Protein AF-A0A536VPI8-F1 (afdb_monomer)

Solvent-accessible surface area (backbone atoms only — not comparable to full-atom values): 10297 Å² total; per-residue (Å²): 133,86,79,57,69,69,60,52,54,51,52,56,56,57,61,64,57,54,55,84,53,45,56,78,76,36,72,91,51,71,53,54,52,69,38,53,51,35,28,51,47,14,52,49,40,34,64,48,19,78,68,48,83,52,64,71,60,19,53,51,32,40,49,50,14,48,50,37,31,56,55,19,50,56,45,42,73,76,56,74,53,100,58,60,74,80,67,84,80,77,76,83,75,76,82,74,84,66,84,88,70,79,80,80,88,63,88,83,68,85,71,79,57,66,76,40,59,51,36,47,53,52,20,51,50,32,42,55,51,26,71,61,42,86,50,66,71,58,20,51,50,30,41,55,48,18,53,50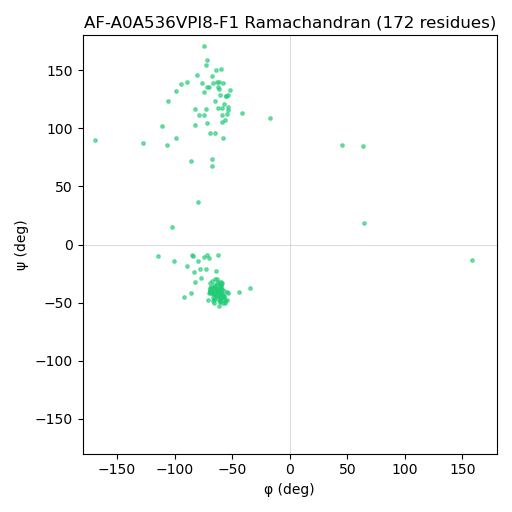,41,41,52,56,40,51,50,52,52,51,56,53,51,73,70,41,92,76,67,81,80,73,80,77,81,129

Foldseek 3Di:
DQDDPVVLVVLLVVLPQDQVCPCVVDPVDFRQDLLNSQLSLLVSLLSLLVLQPPVVLSVLSPVLSVVSNVVSVVVVVVPPDPGRPDDDDDDPDDPDDDPPDDDPPDDDDPDDDPSLVSLLSSLVSLQSSLVSRPDVVSSVSSNVSSVVSNVVSVVVVVVVQVPDPDDDPPPDPD

Secondary structure (DSSP, 8-state):
-PPPHHHHHHHHHHHTS-GGGHHHHSTTPPP--HHHHHHHHHHHHHHHHTT-S-HHHHHHHHHHHHHHHHHHHHHHHH---TT---PSSPPPPP-----------PPP---S-HHHHHHHHHHHHHHHHHHH-S-HHHHHHHHHHHHHHHHHHHHHHHHHHHTSS---------

Radius of gyration: 20.02 Å; Cα contacts (8 Å, |Δi|>4): 152; chains: 1; bounding box: 34×39×78 Å

pLDDT: mean 72.47, std 18.8, range [33.59, 96.69]

Structure (mmCIF, N/CA/C/O backbone):
data_AF-A0A536VPI8-F1
#
_entry.id   AF-A0A536VPI8-F1
#
loop_
_atom_site.group_PDB
_atom_site.id
_atom_site.type_symbol
_atom_site.label_atom_id
_atom_site.label_alt_id
_atom_site.label_comp_id
_atom_site.label_asym_id
_atom_site.label_entity_id
_atom_site.label_seq_id
_atom_site.pdbx_PDB_ins_code
_atom_site.Cartn_x
_atom_site.Cartn_y
_atom_site.Cartn_z
_atom_site.occupancy
_atom_site.B_iso_or_equiv
_atom_site.auth_seq_id
_atom_site.auth_comp_id
_atom_site.auth_asym_id
_atom_site.auth_atom_id
_atom_site.pdbx_PDB_model_num
ATOM 1 N N . MET A 1 1 ? 16.874 -3.943 6.972 1.00 39.12 1 MET A N 1
ATOM 2 C CA . MET A 1 1 ? 16.762 -5.356 6.532 1.00 39.12 1 MET A CA 1
ATOM 3 C C . MET A 1 1 ? 15.464 -5.543 5.753 1.00 39.12 1 MET A C 1
ATOM 5 O O . MET A 1 1 ? 14.430 -5.101 6.237 1.00 39.12 1 MET A O 1
ATOM 9 N N . LYS A 1 2 ? 15.495 -6.160 4.563 1.00 51.97 2 LYS A N 1
ATOM 10 C CA . LYS A 1 2 ? 14.283 -6.475 3.779 1.00 51.97 2 LYS A CA 1
ATOM 11 C C . LYS A 1 2 ? 13.671 -7.786 4.309 1.00 51.97 2 LYS A C 1
ATOM 13 O O . LYS A 1 2 ? 14.323 -8.819 4.227 1.00 51.97 2 LYS A O 1
ATOM 18 N N . LYS A 1 3 ? 12.449 -7.764 4.860 1.00 58.22 3 LYS A N 1
ATOM 19 C CA . LYS A 1 3 ? 11.733 -8.971 5.355 1.00 58.22 3 LYS A CA 1
ATOM 20 C C . LYS A 1 3 ? 11.386 -9.901 4.192 1.00 58.22 3 LYS A C 1
ATOM 22 O O . LYS A 1 3 ? 10.963 -9.344 3.188 1.00 58.22 3 LYS A O 1
ATOM 27 N N . PRO A 1 4 ? 11.514 -11.238 4.280 1.00 64.81 4 PRO A N 1
ATOM 28 C CA . PRO A 1 4 ? 11.296 -12.156 3.151 1.00 64.81 4 PRO A CA 1
ATOM 29 C C . PRO A 1 4 ? 9.872 -12.062 2.572 1.00 64.81 4 PRO A C 1
ATOM 31 O O . PRO A 1 4 ? 8.927 -11.761 3.294 1.00 64.81 4 PRO A O 1
ATOM 34 N N . MET A 1 5 ? 9.701 -12.340 1.275 1.00 60.78 5 MET A N 1
ATOM 35 C CA . MET A 1 5 ? 8.406 -12.214 0.577 1.00 60.78 5 MET A CA 1
ATOM 36 C C . MET A 1 5 ? 7.312 -13.113 1.176 1.00 60.78 5 MET A C 1
ATOM 38 O O . MET A 1 5 ? 6.163 -12.697 1.292 1.00 60.78 5 MET A O 1
ATOM 42 N N . PHE A 1 6 ? 7.689 -14.299 1.661 1.00 58.41 6 PHE A N 1
ATOM 43 C CA . PHE A 1 6 ? 6.794 -15.193 2.401 1.00 58.41 6 PHE A CA 1
ATOM 44 C C . PHE A 1 6 ? 6.230 -14.536 3.674 1.00 58.41 6 PHE A C 1
ATOM 46 O O . PHE A 1 6 ? 5.044 -14.658 3.967 1.00 58.41 6 PHE A O 1
ATOM 53 N N . SER A 1 7 ? 7.048 -13.751 4.387 1.00 77.19 7 SER A N 1
ATOM 54 C CA . SER A 1 7 ? 6.603 -12.996 5.566 1.00 77.19 7 SER A CA 1
ATOM 55 C C . SER A 1 7 ? 5.618 -11.882 5.202 1.00 77.19 7 SER A C 1
ATOM 57 O O . SER A 1 7 ? 4.733 -11.580 5.995 1.00 77.19 7 SER A O 1
ATOM 59 N N . LEU A 1 8 ? 5.734 -11.286 4.011 1.00 77.94 8 LEU A N 1
ATOM 60 C CA . LEU A 1 8 ? 4.775 -10.289 3.526 1.00 77.94 8 LEU A CA 1
ATOM 61 C C . LEU A 1 8 ? 3.432 -10.914 3.160 1.00 77.94 8 LEU A C 1
ATOM 63 O O . LEU A 1 8 ? 2.403 -10.438 3.628 1.00 77.94 8 LEU A O 1
ATOM 67 N N . SER A 1 9 ? 3.448 -12.008 2.397 1.00 73.81 9 SER A N 1
ATOM 68 C CA . SER A 1 9 ? 2.228 -12.736 2.034 1.00 73.81 9 SER A CA 1
ATOM 69 C C . SER A 1 9 ? 1.465 -13.218 3.275 1.00 73.81 9 SER A C 1
ATOM 71 O O . SER A 1 9 ? 0.259 -13.009 3.380 1.00 73.81 9 SER A O 1
ATOM 73 N N . ALA A 1 10 ? 2.176 -13.752 4.277 1.00 73.69 10 ALA A N 1
ATOM 74 C CA . ALA A 1 10 ? 1.573 -14.174 5.542 1.00 73.69 10 ALA A CA 1
ATOM 75 C C . ALA A 1 10 ? 0.881 -13.019 6.288 1.00 73.69 10 ALA A C 1
ATOM 77 O O . ALA A 1 10 ? -0.217 -13.197 6.809 1.00 73.69 10 ALA A O 1
ATOM 78 N N 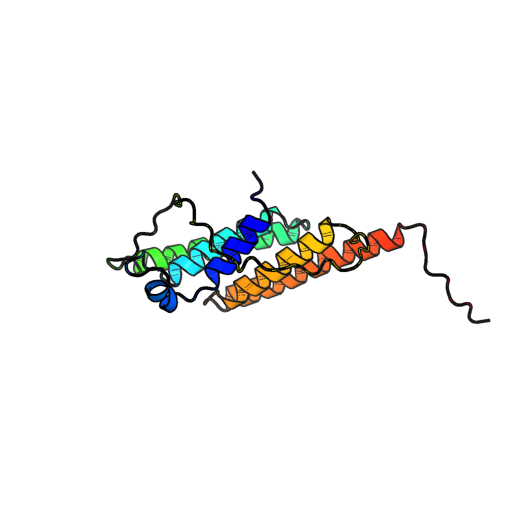. LYS A 1 11 ? 1.478 -11.819 6.301 1.00 79.94 11 LYS A N 1
ATOM 79 C CA . LYS A 1 11 ? 0.848 -10.632 6.900 1.00 79.94 11 LYS A CA 1
ATOM 80 C C . LYS A 1 11 ? -0.393 -10.188 6.133 1.00 79.94 11 LYS A C 1
ATOM 82 O O . LYS A 1 11 ? -1.387 -9.839 6.752 1.00 79.94 11 LYS A O 1
ATOM 87 N N . VAL A 1 12 ? -0.350 -10.205 4.801 1.00 83.12 12 VAL A N 1
ATOM 88 C CA . VAL A 1 12 ? -1.522 -9.871 3.976 1.00 83.12 12 VAL A CA 1
ATOM 89 C C . VAL A 1 12 ? -2.647 -10.878 4.223 1.00 83.12 12 VAL A C 1
ATOM 91 O O . VAL A 1 12 ? -3.789 -10.471 4.397 1.00 83.12 12 VAL A O 1
ATOM 94 N N . ALA A 1 13 ? -2.333 -12.174 4.305 1.00 80.44 13 ALA A N 1
ATOM 95 C CA . ALA A 1 13 ? -3.308 -13.214 4.627 1.00 80.44 13 ALA A CA 1
ATOM 96 C C . ALA A 1 13 ? -3.914 -13.030 6.028 1.00 80.44 13 ALA A C 1
ATOM 98 O O . ALA A 1 13 ? -5.129 -13.120 6.176 1.00 80.44 13 ALA A O 1
ATOM 99 N N . PHE A 1 14 ? -3.090 -12.707 7.029 1.00 79.38 14 PHE A N 1
ATOM 100 C CA . PHE A 1 14 ? -3.542 -12.396 8.388 1.00 79.38 14 PHE A CA 1
ATOM 101 C C . PHE A 1 14 ? -4.550 -11.238 8.408 1.00 79.38 14 PHE A C 1
ATOM 103 O O . PHE A 1 14 ? -5.593 -11.341 9.043 1.00 79.38 14 PHE A O 1
ATOM 110 N N . LEU A 1 15 ? -4.284 -10.163 7.659 1.00 83.50 15 LEU A N 1
ATOM 111 C CA . LEU A 1 15 ? -5.158 -8.983 7.605 1.00 83.50 15 LEU A CA 1
ATOM 112 C C . LEU A 1 15 ? -6.488 -9.217 6.880 1.00 83.50 15 LEU A C 1
ATOM 114 O O . LEU A 1 15 ? -7.375 -8.375 6.954 1.00 83.50 15 LEU A O 1
ATOM 118 N N . LYS A 1 16 ? -6.637 -10.342 6.175 1.00 83.00 16 LYS A N 1
ATOM 119 C CA . LYS A 1 16 ? -7.900 -10.739 5.538 1.00 83.00 16 LYS A CA 1
ATOM 120 C C . LYS A 1 16 ? -8.842 -11.473 6.483 1.00 83.00 16 LYS A C 1
ATOM 122 O O . LYS A 1 16 ? -9.979 -11.726 6.095 1.00 83.00 16 LYS A O 1
ATOM 127 N N . ILE A 1 17 ? -8.384 -11.841 7.679 1.00 78.50 17 ILE A N 1
ATOM 128 C CA . ILE A 1 17 ? -9.246 -12.438 8.694 1.00 78.50 17 ILE A CA 1
ATOM 129 C C . ILE A 1 17 ? -10.146 -11.321 9.234 1.00 78.50 17 ILE A C 1
ATOM 131 O O . ILE A 1 17 ? -9.618 -10.358 9.799 1.00 78.50 17 ILE A O 1
ATOM 135 N N . PRO A 1 18 ? -11.474 -11.415 9.050 1.00 73.56 18 PRO A N 1
ATOM 136 C CA . PRO A 1 18 ? -12.375 -10.376 9.518 1.00 73.56 18 PRO A CA 1
ATOM 137 C C . PRO A 1 18 ? -12.300 -10.266 11.053 1.00 73.56 18 PRO A C 1
ATOM 139 O O . PRO A 1 18 ? -12.210 -11.305 11.719 1.00 73.56 18 PRO A O 1
ATOM 142 N N . PRO A 1 19 ? -12.320 -9.045 11.625 1.00 69.81 19 PRO A N 1
ATOM 143 C CA . PRO A 1 19 ? -12.297 -8.800 13.070 1.00 69.81 19 PRO A CA 1
ATOM 144 C C . PRO A 1 19 ? -13.227 -9.713 13.876 1.00 69.81 19 PRO A C 1
ATOM 146 O O . PRO A 1 19 ? -12.839 -10.242 14.913 1.00 69.81 19 PRO A O 1
ATOM 149 N N . GLU A 1 20 ? -14.433 -9.967 13.365 1.00 71.56 20 GLU A N 1
ATOM 150 C CA . GLU A 1 20 ? -15.463 -10.742 14.059 1.00 71.56 20 GLU A CA 1
ATOM 151 C C . GLU A 1 20 ? -15.144 -12.244 14.115 1.00 71.56 20 GLU A C 1
ATOM 153 O O . GLU A 1 20 ? -15.653 -12.956 14.978 1.00 71.56 20 GLU A O 1
ATOM 158 N N . ALA A 1 21 ? -14.287 -12.743 13.218 1.00 73.88 21 ALA A N 1
ATOM 159 C CA . ALA A 1 21 ? -13.875 -14.145 13.197 1.00 73.88 21 ALA A CA 1
ATOM 160 C C . ALA A 1 21 ? -12.720 -14.453 14.164 1.00 73.88 21 ALA A C 1
ATOM 162 O O . ALA A 1 21 ? -12.418 -15.627 14.382 1.00 73.88 21 ALA A O 1
ATOM 163 N N . TRP A 1 22 ? -12.074 -13.441 14.756 1.00 67.44 22 TRP A N 1
ATOM 164 C CA . TRP A 1 22 ? -10.911 -13.649 15.626 1.00 67.44 22 TRP A CA 1
ATOM 165 C C . TRP A 1 22 ? -11.230 -14.444 16.888 1.00 67.44 22 TRP A C 1
ATOM 167 O O . TRP A 1 22 ? -10.472 -15.350 17.232 1.00 67.44 22 TRP A O 1
ATOM 177 N N . ASP A 1 23 ? -12.371 -14.169 17.519 1.00 64.62 23 ASP A N 1
ATOM 178 C CA . ASP A 1 23 ? -12.804 -14.864 18.738 1.00 64.62 23 ASP A CA 1
ATOM 179 C C . ASP A 1 23 ? -13.081 -16.359 18.484 1.00 64.62 23 ASP A C 1
ATOM 181 O O . ASP A 1 23 ? -12.841 -17.209 19.338 1.00 64.62 23 ASP A O 1
ATOM 185 N N . ALA A 1 24 ? -13.502 -16.708 17.262 1.00 67.75 24 ALA A N 1
ATOM 186 C CA . ALA A 1 24 ? -13.706 -18.096 16.851 1.00 67.75 24 ALA A CA 1
ATOM 187 C C . ALA A 1 24 ? -12.391 -18.838 16.542 1.00 67.75 24 ALA A C 1
ATOM 189 O O . ALA A 1 24 ? -12.327 -20.059 16.678 1.00 67.75 24 ALA A O 1
ATOM 190 N N . ILE A 1 25 ? -11.349 -18.121 16.104 1.00 66.19 25 ILE A N 1
ATOM 191 C CA . ILE A 1 25 ? -10.049 -18.705 15.730 1.00 66.19 25 ILE A CA 1
ATOM 192 C C . ILE A 1 25 ? -9.146 -18.855 16.955 1.00 66.19 25 ILE A C 1
ATOM 194 O O . ILE A 1 25 ? -8.467 -19.872 17.101 1.00 66.19 25 ILE A O 1
ATOM 198 N N . ILE A 1 26 ? -9.129 -17.850 17.831 1.00 63.66 26 ILE A N 1
ATOM 199 C CA . ILE A 1 26 ? -8.380 -17.865 19.086 1.00 63.66 26 ILE A CA 1
ATOM 200 C C . ILE A 1 26 ? -9.357 -17.504 20.204 1.00 63.66 26 ILE A C 1
ATOM 202 O O . ILE A 1 26 ? -9.464 -16.330 20.567 1.00 63.66 26 ILE A O 1
ATOM 206 N N . PRO A 1 27 ? -10.063 -18.502 20.761 1.00 60.25 27 PRO A N 1
ATOM 207 C CA . PRO A 1 27 ? -10.920 -18.282 21.915 1.00 60.25 27 PRO A CA 1
ATOM 208 C C . PRO A 1 27 ? -10.104 -17.655 23.050 1.00 60.25 27 PRO A C 1
ATOM 210 O O . PRO A 1 27 ? -9.045 -18.174 23.408 1.00 60.25 27 PRO A O 1
ATOM 213 N N . HIS A 1 28 ? -10.584 -16.534 23.596 1.00 64.38 28 HIS A N 1
ATOM 214 C CA . HIS A 1 28 ? -9.881 -15.727 24.610 1.00 64.38 28 HIS A CA 1
ATOM 215 C C . HIS A 1 28 ? -8.566 -15.069 24.141 1.00 64.38 28 HIS A C 1
ATOM 217 O O . HIS A 1 28 ? -7.740 -14.679 24.967 1.00 64.38 28 HIS A O 1
ATOM 223 N N . GLY A 1 29 ? -8.350 -14.950 22.830 1.00 58.84 29 GLY A N 1
ATOM 224 C CA . GLY A 1 29 ? -7.243 -14.190 22.257 1.00 58.84 29 GLY A CA 1
ATOM 225 C C . GLY A 1 29 ? -7.445 -12.671 22.345 1.00 58.84 29 GLY A C 1
ATOM 226 O O . GLY A 1 29 ? -8.532 -12.202 22.690 1.00 58.84 29 GLY A O 1
ATOM 227 N N . PRO A 1 30 ? -6.408 -11.880 22.014 1.00 61.47 30 PRO A N 1
ATOM 228 C CA . PRO A 1 30 ? -6.533 -10.430 21.949 1.00 61.47 30 PRO A CA 1
ATOM 229 C C . PRO A 1 30 ? -7.563 -10.039 20.887 1.00 61.47 30 PRO A C 1
ATOM 231 O O . PRO A 1 30 ? -7.536 -10.552 19.762 1.00 61.47 30 PRO A O 1
ATOM 234 N N . LYS A 1 31 ? -8.460 -9.116 21.237 1.00 66.25 31 LYS A N 1
ATOM 235 C CA . LYS A 1 31 ? -9.438 -8.588 20.288 1.00 66.25 31 LYS A CA 1
ATOM 236 C C . LYS A 1 31 ? -8.723 -7.691 19.284 1.00 66.25 31 LYS A C 1
ATOM 238 O O . LYS A 1 31 ? -7.844 -6.907 19.636 1.00 66.25 31 LYS A O 1
ATOM 243 N N . ILE A 1 32 ? -9.060 -7.863 18.008 1.00 70.69 32 ILE A N 1
ATOM 244 C CA . ILE A 1 32 ? -8.487 -7.071 16.922 1.00 70.69 32 ILE A CA 1
ATOM 245 C C . ILE A 1 32 ? -9.584 -6.179 16.370 1.00 70.69 32 ILE A C 1
ATOM 247 O O . ILE A 1 32 ? -10.432 -6.630 15.606 1.00 70.69 32 ILE A O 1
ATOM 251 N N . SER A 1 33 ? -9.560 -4.905 16.746 1.00 75.44 33 SER A N 1
ATOM 252 C CA . SER A 1 33 ? -10.458 -3.904 16.184 1.00 75.44 33 SER A CA 1
ATOM 253 C C . SER A 1 33 ? -10.091 -3.551 14.735 1.00 75.44 33 SER A C 1
ATOM 255 O O . SER A 1 33 ? -8.952 -3.710 14.279 1.00 75.44 33 SER A O 1
ATOM 257 N N . GLN A 1 34 ? -11.056 -3.007 13.991 1.00 81.62 34 GLN A N 1
ATOM 258 C CA . GLN A 1 34 ? -10.829 -2.545 12.617 1.00 81.62 34 GLN A CA 1
ATOM 259 C C . GLN A 1 34 ? -9.730 -1.466 12.544 1.00 81.62 34 GLN A C 1
ATOM 261 O O . GLN A 1 34 ? -8.952 -1.434 11.591 1.00 81.62 34 GLN A O 1
ATOM 266 N N . ALA A 1 35 ? -9.603 -0.621 13.575 1.00 79.75 35 ALA A N 1
ATOM 267 C CA . ALA A 1 35 ? -8.541 0.381 13.667 1.00 79.75 35 ALA A CA 1
ATOM 268 C C . ALA A 1 35 ? -7.144 -0.261 13.738 1.00 79.75 35 ALA A C 1
ATOM 270 O O . ALA A 1 35 ? -6.204 0.223 13.100 1.00 79.75 35 ALA A O 1
ATOM 271 N N . ILE A 1 36 ? -7.011 -1.386 14.449 1.00 79.44 36 ILE A N 1
ATOM 272 C CA . ILE A 1 36 ? -5.777 -2.174 14.478 1.00 79.44 36 ILE A CA 1
ATOM 273 C C . ILE A 1 36 ? -5.485 -2.743 13.082 1.00 79.44 36 ILE A C 1
ATOM 275 O O . ILE A 1 36 ? -4.360 -2.607 12.595 1.00 79.44 36 ILE A O 1
ATOM 279 N N . VAL A 1 37 ? -6.481 -3.325 12.401 1.00 82.50 37 VAL A N 1
ATOM 280 C CA . VAL A 1 37 ? -6.316 -3.857 11.032 1.00 82.50 37 VAL A CA 1
ATOM 281 C C . VAL A 1 37 ? -5.844 -2.765 10.067 1.00 82.50 37 VAL A C 1
ATOM 283 O O . VAL A 1 37 ? -4.905 -2.983 9.296 1.00 82.50 37 VAL A O 1
ATOM 286 N N . GLU A 1 38 ? -6.422 -1.564 10.127 1.00 84.19 38 GLU A N 1
ATOM 287 C CA . GLU A 1 38 ? -6.005 -0.436 9.287 1.00 84.19 38 GLU A CA 1
ATOM 288 C C . GLU A 1 38 ? -4.590 0.058 9.616 1.00 84.19 38 GLU A C 1
ATOM 290 O O . GLU A 1 38 ? -3.795 0.322 8.705 1.00 84.19 38 GLU A O 1
ATOM 295 N N . TYR A 1 39 ? 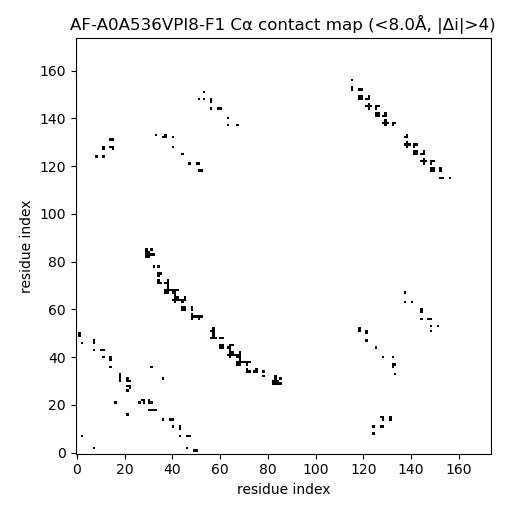-4.236 0.124 10.902 1.00 85.69 39 TYR A N 1
ATOM 296 C CA . TYR A 1 39 ? -2.890 0.484 11.342 1.00 85.69 39 TYR A CA 1
ATOM 297 C C . TYR A 1 39 ? -1.851 -0.515 10.817 1.00 85.69 39 TYR A C 1
ATOM 299 O O . TYR A 1 39 ? -0.834 -0.128 10.228 1.00 85.69 39 TYR A O 1
ATOM 307 N N . MET A 1 40 ? -2.127 -1.814 10.971 1.00 84.81 40 MET A N 1
ATOM 308 C CA . MET A 1 40 ? -1.269 -2.880 10.459 1.00 84.81 40 MET A CA 1
ATOM 309 C C . MET A 1 40 ? -1.169 -2.835 8.933 1.00 84.81 40 MET A C 1
ATOM 311 O O . MET A 1 40 ? -0.071 -2.973 8.389 1.00 84.81 40 MET A O 1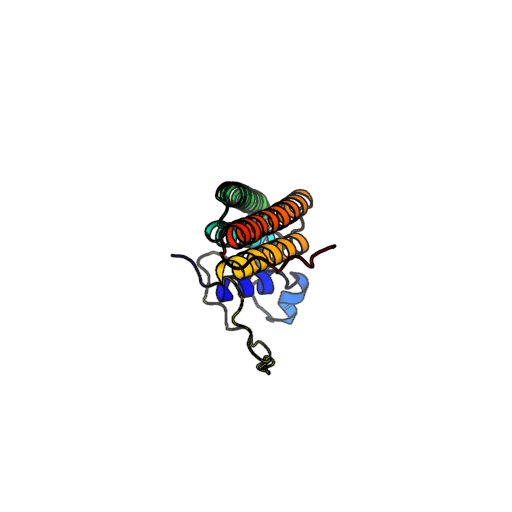
ATOM 315 N N . THR A 1 41 ? -2.283 -2.578 8.244 1.00 88.44 41 THR A N 1
ATOM 316 C CA . THR A 1 41 ? -2.327 -2.429 6.785 1.00 88.44 41 THR A CA 1
ATOM 317 C C . THR A 1 41 ? -1.371 -1.334 6.323 1.00 88.44 41 THR A C 1
ATOM 319 O O . THR A 1 41 ? -0.535 -1.588 5.457 1.00 88.44 41 THR A O 1
ATOM 322 N N . GLY A 1 42 ? -1.398 -0.151 6.945 1.00 87.38 42 GLY A N 1
ATOM 323 C CA . GLY A 1 42 ? -0.460 0.929 6.621 1.00 87.38 42 GLY A CA 1
ATOM 324 C C . GLY A 1 42 ? 1.013 0.538 6.832 1.00 87.38 42 GLY A C 1
ATOM 325 O O . GLY A 1 42 ? 1.883 0.902 6.036 1.00 87.38 42 GLY A O 1
ATOM 326 N N . GLY A 1 43 ? 1.303 -0.278 7.850 1.00 85.62 43 GLY A N 1
ATOM 327 C CA . GLY A 1 43 ? 2.627 -0.870 8.062 1.00 85.62 43 GLY A CA 1
ATOM 328 C C . GLY A 1 43 ? 3.052 -1.840 6.950 1.00 85.62 43 GLY A C 1
ATOM 329 O O . GLY A 1 43 ? 4.186 -1.768 6.472 1.00 85.62 43 GLY A O 1
ATOM 330 N N . VAL A 1 44 ? 2.151 -2.718 6.497 1.00 89.00 44 VAL A N 1
ATOM 331 C CA . VAL A 1 44 ? 2.421 -3.665 5.397 1.00 89.00 44 VAL A CA 1
ATOM 332 C C . VAL A 1 44 ? 2.604 -2.934 4.067 1.00 89.00 44 VAL A C 1
ATOM 334 O O . VAL A 1 44 ? 3.515 -3.277 3.317 1.00 89.00 44 VAL A O 1
ATOM 337 N N . VAL A 1 45 ? 1.826 -1.882 3.800 1.00 92.06 45 VAL A N 1
ATOM 338 C CA . VAL A 1 45 ? 1.988 -1.028 2.607 1.00 92.06 45 VAL A CA 1
ATOM 339 C C . VAL A 1 45 ? 3.403 -0.442 2.538 1.00 92.06 45 VAL A C 1
ATOM 341 O O . VAL A 1 45 ? 4.021 -0.447 1.475 1.00 92.06 45 VAL A O 1
ATOM 344 N N . ARG A 1 46 ? 3.972 -0.020 3.674 1.00 89.56 46 ARG A N 1
ATOM 345 C CA . ARG A 1 46 ? 5.366 0.456 3.750 1.00 89.56 46 ARG A CA 1
ATOM 346 C C . ARG A 1 46 ? 6.387 -0.668 3.552 1.00 89.56 46 ARG A C 1
ATOM 348 O O . ARG A 1 46 ? 7.380 -0.471 2.854 1.00 89.56 46 ARG A O 1
ATOM 355 N N . ASP A 1 47 ? 6.147 -1.853 4.123 1.00 87.25 47 ASP A N 1
ATOM 356 C CA . ASP A 1 47 ? 6.998 -3.030 3.885 1.00 87.25 47 ASP A CA 1
ATOM 357 C C . ASP A 1 47 ? 7.000 -3.421 2.381 1.00 87.25 47 ASP A C 1
ATOM 359 O O . ASP A 1 47 ? 8.050 -3.800 1.853 1.00 87.25 47 ASP A O 1
ATOM 363 N N . ILE A 1 48 ? 5.860 -3.291 1.682 1.00 88.56 48 ILE A N 1
ATOM 364 C CA . ILE A 1 48 ? 5.735 -3.480 0.224 1.00 88.56 48 ILE A CA 1
ATOM 365 C C . ILE A 1 48 ? 6.497 -2.386 -0.532 1.00 88.56 48 ILE A C 1
ATOM 367 O O . ILE A 1 48 ? 7.259 -2.704 -1.445 1.00 88.56 48 ILE A O 1
ATOM 371 N N . ALA A 1 49 ? 6.349 -1.118 -0.137 1.00 89.12 49 ALA A N 1
ATOM 372 C CA . ALA A 1 49 ? 6.999 0.017 -0.793 1.00 89.12 49 ALA A CA 1
ATOM 373 C C . ALA A 1 49 ? 8.520 -0.167 -0.910 1.00 89.12 49 ALA A C 1
ATOM 375 O O . ALA A 1 49 ? 9.087 0.040 -1.976 1.00 89.12 49 ALA A O 1
ATOM 376 N N . HIS A 1 50 ? 9.178 -0.669 0.140 1.00 88.44 50 HIS A N 1
ATOM 377 C CA . HIS A 1 50 ? 10.621 -0.958 0.144 1.00 88.44 50 HIS A CA 1
ATOM 378 C C . HIS A 1 50 ? 11.088 -2.025 -0.868 1.00 88.44 50 HIS A C 1
ATOM 380 O O . HIS A 1 50 ? 12.296 -2.255 -1.014 1.00 88.44 50 HIS A O 1
ATOM 386 N N . ARG A 1 51 ? 10.156 -2.726 -1.518 1.00 86.69 51 ARG A N 1
ATOM 387 C CA . ARG A 1 51 ? 10.417 -3.768 -2.522 1.00 86.69 51 ARG A CA 1
ATOM 388 C C . ARG A 1 51 ? 9.938 -3.387 -3.921 1.00 86.69 51 ARG A C 1
ATOM 390 O O . ARG A 1 51 ? 10.262 -4.092 -4.879 1.00 86.69 51 ARG A O 1
ATOM 397 N N . VAL A 1 52 ? 9.190 -2.295 -4.051 1.00 88.56 52 VAL A N 1
ATOM 398 C CA . VAL A 1 52 ? 8.815 -1.753 -5.356 1.00 88.56 52 VAL A CA 1
ATOM 399 C C . VAL A 1 52 ? 10.060 -1.171 -6.019 1.00 88.56 52 VAL A C 1
ATOM 401 O O . VAL A 1 52 ? 10.868 -0.513 -5.372 1.00 88.56 52 VAL A O 1
ATOM 404 N N . LYS A 1 53 ? 10.248 -1.465 -7.307 1.00 87.56 53 LYS A N 1
ATOM 405 C CA . LYS A 1 53 ? 11.427 -1.008 -8.062 1.00 87.56 53 LYS A CA 1
ATOM 406 C C . LYS A 1 53 ? 11.298 0.421 -8.576 1.00 87.56 53 LYS A C 1
ATOM 408 O O . LYS A 1 53 ? 12.299 1.119 -8.692 1.00 87.56 53 LYS A O 1
ATOM 413 N N . ASP A 1 54 ? 10.080 0.838 -8.906 1.00 88.31 54 ASP A N 1
ATOM 414 C CA . ASP A 1 54 ? 9.802 2.201 -9.346 1.00 88.31 54 ASP A CA 1
ATOM 415 C C . ASP A 1 54 ? 9.858 3.145 -8.136 1.00 88.31 54 ASP A C 1
ATOM 417 O O . ASP A 1 54 ? 8.991 3.094 -7.262 1.00 88.31 54 ASP A O 1
ATOM 421 N N . GLY A 1 55 ? 10.875 4.011 -8.095 1.00 86.88 55 GLY A N 1
ATOM 422 C CA . GLY A 1 55 ? 11.087 4.957 -6.997 1.00 86.88 55 GLY A CA 1
ATOM 423 C C . GLY A 1 55 ? 9.920 5.929 -6.790 1.00 86.88 55 GLY A C 1
ATOM 424 O O . GLY A 1 55 ? 9.577 6.244 -5.655 1.00 86.88 55 GLY A O 1
ATOM 425 N N . THR A 1 56 ? 9.232 6.333 -7.863 1.00 91.75 56 THR A N 1
ATOM 426 C CA . THR A 1 56 ? 8.072 7.234 -7.762 1.00 91.75 56 THR A CA 1
ATOM 427 C C . THR A 1 56 ? 6.889 6.521 -7.114 1.00 91.75 56 THR A C 1
ATOM 429 O O . THR A 1 56 ? 6.187 7.088 -6.275 1.00 91.75 56 THR A O 1
ATOM 432 N N . VAL A 1 57 ? 6.652 5.263 -7.496 1.00 92.69 57 VAL A N 1
ATOM 433 C CA . VAL A 1 57 ? 5.592 4.441 -6.898 1.00 92.69 57 VAL A CA 1
ATOM 434 C C . VAL A 1 57 ? 5.939 4.084 -5.452 1.00 92.69 57 VAL A C 1
ATOM 436 O O . VAL A 1 57 ? 5.067 4.148 -4.587 1.00 92.69 57 VAL A O 1
ATOM 439 N N . GLN A 1 58 ? 7.208 3.780 -5.172 1.00 92.31 58 GLN A N 1
ATOM 440 C CA . GLN A 1 58 ? 7.719 3.557 -3.822 1.00 92.31 58 GLN A CA 1
ATOM 441 C C . GLN A 1 58 ? 7.447 4.765 -2.912 1.00 92.31 58 GLN A C 1
ATOM 443 O O . GLN A 1 58 ? 6.888 4.581 -1.831 1.00 92.31 58 GLN A O 1
ATOM 448 N N . ASP A 1 59 ? 7.784 5.987 -3.330 1.00 91.94 59 ASP A N 1
ATOM 449 C CA . ASP A 1 59 ? 7.587 7.191 -2.511 1.00 91.94 59 ASP A CA 1
ATOM 450 C C . ASP A 1 59 ? 6.106 7.453 -2.221 1.00 91.94 59 ASP A C 1
ATOM 452 O O . ASP A 1 59 ? 5.726 7.755 -1.085 1.00 91.94 59 ASP A O 1
ATOM 456 N N . ARG A 1 60 ? 5.240 7.254 -3.223 1.00 94.94 60 ARG A N 1
ATOM 457 C CA . ARG A 1 60 ? 3.785 7.360 -3.048 1.00 94.94 60 ARG A CA 1
ATOM 458 C C . ARG A 1 60 ? 3.244 6.315 -2.077 1.00 94.94 60 ARG A C 1
ATOM 460 O O . ARG A 1 60 ? 2.431 6.658 -1.225 1.00 94.94 60 ARG A O 1
ATOM 467 N N . LEU A 1 61 ? 3.708 5.068 -2.164 1.00 93.56 61 LEU A N 1
ATOM 468 C CA . LEU A 1 61 ? 3.322 4.010 -1.225 1.00 93.56 61 LEU A CA 1
ATOM 469 C C . LEU A 1 61 ? 3.832 4.290 0.195 1.00 93.56 61 LEU A C 1
ATOM 471 O O . LEU A 1 61 ? 3.116 4.034 1.160 1.00 93.56 61 LEU A O 1
ATOM 475 N N . MET A 1 62 ? 5.036 4.849 0.342 1.00 91.56 62 MET A N 1
ATOM 476 C CA . MET A 1 62 ? 5.570 5.256 1.645 1.00 91.56 62 MET A CA 1
ATOM 477 C C . MET A 1 62 ? 4.741 6.378 2.278 1.00 91.56 62 MET A C 1
ATOM 479 O O . MET A 1 62 ? 4.438 6.303 3.472 1.00 91.56 62 MET A O 1
ATOM 483 N N . GLY A 1 63 ? 4.356 7.386 1.488 1.00 89.06 63 GLY A N 1
ATOM 484 C CA . GLY A 1 63 ? 3.460 8.462 1.917 1.00 89.06 63 GLY A CA 1
ATOM 485 C C . GLY A 1 63 ? 2.087 7.929 2.320 1.00 89.06 63 GLY A C 1
ATOM 486 O O . GLY A 1 63 ? 1.668 8.110 3.460 1.00 89.06 63 GLY A O 1
ATOM 487 N N . LEU A 1 64 ? 1.453 7.155 1.436 1.00 94.19 64 LEU A N 1
ATOM 488 C CA . LEU A 1 64 ? 0.152 6.542 1.693 1.00 94.19 64 LEU A CA 1
ATOM 489 C C . LEU A 1 64 ? 0.167 5.678 2.958 1.00 94.19 64 LEU A C 1
ATOM 491 O O . LEU A 1 64 ? -0.692 5.828 3.820 1.00 94.19 64 LEU A O 1
ATOM 495 N N . GLY A 1 65 ? 1.161 4.803 3.116 1.00 89.19 65 GLY A N 1
ATOM 496 C CA . GLY A 1 65 ? 1.267 3.959 4.303 1.00 89.19 65 GLY A CA 1
ATOM 497 C C . GLY A 1 65 ? 1.464 4.762 5.596 1.00 89.19 65 GLY A C 1
ATOM 498 O O . GLY A 1 65 ? 0.952 4.371 6.644 1.00 89.19 65 GLY A O 1
ATOM 499 N N . ARG A 1 66 ? 2.155 5.911 5.547 1.00 90.00 66 ARG A N 1
ATOM 500 C CA . ARG A 1 66 ? 2.258 6.840 6.687 1.00 90.00 66 ARG A CA 1
ATOM 501 C C . ARG A 1 66 ? 0.912 7.487 7.014 1.00 90.00 66 ARG A C 1
ATOM 503 O O . ARG A 1 66 ? 0.573 7.587 8.195 1.00 90.00 66 ARG A O 1
ATOM 510 N N . ASP A 1 67 ? 0.159 7.898 6.002 1.00 90.31 67 ASP A N 1
ATOM 511 C CA . ASP A 1 67 ? -1.157 8.515 6.176 1.00 90.31 67 ASP A CA 1
ATOM 512 C C . ASP A 1 67 ? -2.166 7.512 6.737 1.00 90.31 67 ASP A C 1
ATOM 514 O O . ASP A 1 67 ? -2.890 7.837 7.676 1.00 90.31 67 ASP A O 1
ATOM 518 N N . MET A 1 68 ? -2.139 6.267 6.250 1.00 90.06 68 MET A N 1
ATOM 519 C CA . MET A 1 68 ? -2.940 5.164 6.787 1.00 90.06 68 MET A CA 1
ATOM 520 C C . MET A 1 68 ? -2.639 4.926 8.267 1.00 90.06 68 MET A C 1
ATOM 522 O O . MET A 1 68 ? -3.554 4.929 9.085 1.00 90.06 68 MET A O 1
ATOM 526 N N . VAL A 1 69 ? -1.357 4.801 8.633 1.00 86.56 69 VAL A N 1
ATOM 527 C CA . VAL A 1 69 ? -0.932 4.631 10.033 1.00 86.56 69 VAL A CA 1
ATOM 528 C C . VAL A 1 69 ? -1.370 5.814 10.896 1.00 86.56 69 VAL A C 1
ATOM 530 O O . VAL A 1 69 ? -1.867 5.615 11.998 1.00 86.56 69 VAL A O 1
ATOM 533 N N . THR A 1 70 ? -1.212 7.044 10.406 1.00 84.12 70 THR A N 1
ATOM 534 C CA . THR A 1 70 ? -1.566 8.258 11.159 1.00 84.12 70 THR A CA 1
ATOM 535 C C . THR A 1 70 ? -3.078 8.384 11.341 1.00 84.12 70 THR A C 1
ATOM 537 O O . THR A 1 70 ? -3.536 8.761 12.417 1.00 84.12 70 THR A O 1
ATOM 540 N N . SER A 1 71 ? -3.860 8.052 10.312 1.00 8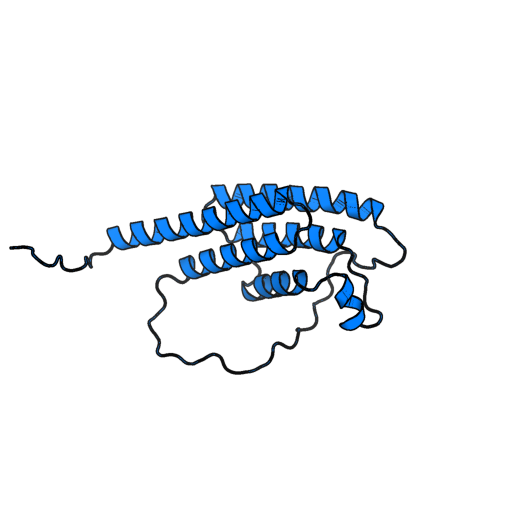3.81 71 SER A N 1
ATOM 541 C CA . SER A 1 71 ? -5.322 8.040 10.368 1.00 83.81 71 SER A CA 1
ATOM 542 C C . SER A 1 71 ? -5.823 6.964 11.330 1.00 83.81 71 SER A C 1
ATOM 544 O O . SER A 1 71 ? -6.602 7.265 12.231 1.00 83.81 71 SER A O 1
ATOM 546 N N . ALA A 1 72 ? -5.326 5.733 11.191 1.00 82.88 72 ALA A N 1
ATOM 547 C CA . ALA A 1 72 ? -5.705 4.617 12.048 1.00 82.88 72 ALA A CA 1
ATOM 548 C C . ALA A 1 72 ? -5.284 4.845 13.506 1.00 82.88 72 ALA A C 1
ATOM 550 O O . ALA A 1 72 ? -6.050 4.553 14.415 1.00 82.88 72 ALA A O 1
ATOM 551 N N . ALA A 1 73 ? -4.119 5.459 13.749 1.00 77.94 73 ALA A N 1
ATOM 552 C CA . ALA A 1 73 ? -3.663 5.805 15.096 1.00 77.94 73 ALA A CA 1
ATOM 553 C C . ALA A 1 73 ? -4.616 6.755 15.835 1.00 77.94 73 ALA A C 1
ATOM 555 O O . ALA A 1 73 ? -4.756 6.654 17.049 1.00 77.94 73 ALA A O 1
ATOM 556 N N . ARG A 1 74 ? -5.310 7.651 15.124 1.00 72.94 74 ARG A N 1
ATOM 557 C CA . ARG A 1 74 ? -6.351 8.496 15.735 1.00 72.94 74 ARG A CA 1
ATOM 558 C C . ARG A 1 74 ? -7.574 7.676 16.144 1.00 72.94 74 ARG A C 1
ATOM 560 O O . ARG A 1 74 ? -8.129 7.930 17.206 1.00 72.94 74 ARG A O 1
ATOM 567 N N . GLY A 1 75 ? -7.946 6.688 15.330 1.00 63.94 75 GLY A N 1
ATOM 568 C CA . GLY A 1 75 ? -8.992 5.718 15.657 1.00 63.94 75 GLY A CA 1
ATOM 569 C C . GLY A 1 75 ? -8.610 4.820 16.834 1.00 63.94 75 GLY A C 1
ATOM 570 O O . GLY A 1 75 ? -9.446 4.568 17.689 1.00 63.94 75 GLY A O 1
ATOM 571 N N . LEU A 1 76 ? -7.335 4.429 16.946 1.00 63.25 76 LEU A N 1
ATOM 572 C CA . LEU A 1 76 ? -6.821 3.666 18.088 1.00 63.25 76 LEU A CA 1
ATOM 573 C C . LEU A 1 76 ? -6.951 4.442 19.403 1.00 63.25 76 LEU A C 1
ATOM 575 O O . LEU A 1 76 ? -7.348 3.861 20.398 1.00 63.25 76 LEU A O 1
ATOM 579 N N . ILE A 1 77 ? -6.689 5.755 19.414 1.00 54.19 77 ILE A N 1
ATOM 580 C CA . ILE A 1 77 ? -6.846 6.596 20.619 1.00 54.19 77 ILE A CA 1
ATOM 581 C C . ILE A 1 77 ? -8.312 6.651 21.093 1.00 54.19 77 ILE A C 1
ATOM 583 O O . ILE A 1 77 ? -8.557 6.788 22.287 1.00 54.19 77 ILE A O 1
ATOM 587 N N . GLN A 1 78 ? -9.281 6.533 20.179 1.00 45.78 78 GLN A N 1
ATOM 588 C CA . GLN A 1 78 ? -10.716 6.492 20.501 1.00 45.78 78 GLN A CA 1
ATOM 589 C C . GLN A 1 78 ? -11.249 5.073 20.755 1.00 45.78 78 GLN A C 1
ATOM 591 O O . GLN A 1 78 ? -12.310 4.936 21.352 1.00 45.78 78 GLN A O 1
ATOM 596 N N . GLY A 1 79 ? -10.525 4.046 20.303 1.00 42.66 79 GLY A N 1
ATOM 597 C CA . GLY A 1 79 ? -10.874 2.628 20.410 1.00 42.66 79 GLY A CA 1
ATOM 598 C C . GLY A 1 79 ? -10.131 1.873 21.511 1.00 42.66 79 GLY A C 1
ATOM 599 O O . GLY A 1 79 ? -10.150 0.650 21.495 1.00 42.66 79 GLY A O 1
ATOM 600 N N . TRP A 1 80 ? -9.486 2.571 22.457 1.00 44.31 80 TRP A N 1
ATOM 601 C CA . TRP A 1 80 ? -9.052 1.989 23.735 1.00 44.31 80 TRP A CA 1
ATOM 602 C C . TRP A 1 80 ? -10.291 1.625 24.574 1.00 44.31 80 TRP A C 1
ATOM 604 O O . TRP A 1 80 ? -10.602 2.262 25.577 1.00 44.31 80 TRP A O 1
ATOM 614 N N . GLU A 1 81 ? -11.049 0.635 24.116 1.00 47.34 81 GLU A N 1
ATOM 615 C CA . GLU A 1 81 ? -11.972 -0.122 24.952 1.00 47.34 81 GLU A CA 1
ATOM 616 C C . GLU A 1 81 ? -11.162 -1.183 25.715 1.00 47.34 81 GLU A C 1
ATOM 618 O O . GLU A 1 81 ? -10.166 -1.703 25.202 1.00 47.34 81 GLU A O 1
ATOM 623 N N . ASP A 1 82 ? -11.571 -1.490 26.951 1.00 42.50 82 ASP A N 1
ATOM 624 C CA . ASP A 1 82 ? -10.957 -2.517 27.803 1.00 42.50 82 ASP A CA 1
ATOM 625 C C . ASP A 1 82 ? -10.992 -3.893 27.094 1.00 42.50 82 ASP A C 1
ATOM 627 O O . ASP A 1 82 ? -11.973 -4.638 27.181 1.00 42.50 82 ASP A O 1
ATOM 631 N N . GLY A 1 83 ? -9.937 -4.228 26.341 1.00 50.78 83 GLY A N 1
ATOM 632 C CA . GLY A 1 83 ? -9.815 -5.498 25.612 1.00 50.78 83 GLY A CA 1
ATOM 633 C C . GLY A 1 83 ? -8.841 -5.529 24.424 1.00 50.78 83 GLY A C 1
ATOM 634 O O . GLY A 1 83 ? -8.506 -6.623 23.961 1.00 50.78 83 GLY A O 1
ATOM 635 N N . ASP A 1 84 ? -8.365 -4.378 23.938 1.00 50.78 84 ASP A N 1
ATOM 636 C CA . ASP A 1 84 ? -7.403 -4.292 22.826 1.00 50.78 84 ASP A CA 1
ATOM 637 C C . ASP A 1 84 ? -5.938 -4.419 23.330 1.00 50.78 84 ASP A C 1
ATOM 639 O O . ASP A 1 84 ? -5.160 -3.466 23.334 1.00 50.78 84 ASP A O 1
ATOM 643 N N . ASP A 1 85 ? -5.524 -5.626 23.740 1.00 53.59 85 ASP A N 1
ATOM 644 C CA . ASP A 1 85 ? -4.172 -5.933 24.266 1.00 53.59 85 ASP A CA 1
ATOM 645 C C . ASP A 1 85 ? -3.085 -6.118 23.172 1.00 53.59 85 ASP A C 1
ATOM 647 O O . ASP A 1 85 ? -2.187 -6.960 23.277 1.00 53.59 85 ASP A O 1
ATOM 651 N N . ILE A 1 86 ? -3.126 -5.344 22.080 1.00 51.94 86 ILE A N 1
ATOM 652 C CA . ILE A 1 86 ? -2.096 -5.386 21.021 1.00 51.94 86 ILE A CA 1
ATOM 653 C C . ILE A 1 86 ? -1.216 -4.133 21.098 1.00 51.94 86 ILE A C 1
ATOM 655 O O . ILE A 1 86 ? -1.410 -3.147 20.388 1.00 51.94 86 ILE A O 1
ATOM 659 N N . CYS A 1 87 ? -0.187 -4.195 21.946 1.00 48.16 87 CYS A N 1
ATOM 660 C CA . CYS A 1 87 ? 0.921 -3.236 21.960 1.00 48.16 87 CYS A CA 1
ATOM 661 C C . CYS A 1 87 ? 2.144 -3.808 21.207 1.00 48.16 87 CYS A C 1
ATOM 663 O O . CYS A 1 87 ? 2.551 -4.940 21.473 1.00 48.16 87 CYS A O 1
ATOM 665 N N . PRO A 1 88 ? 2.787 -3.064 20.285 1.00 49.06 88 PRO A N 1
ATOM 666 C CA . PRO A 1 88 ? 4.085 -3.462 19.731 1.00 49.06 88 PRO A CA 1
ATOM 667 C C . PRO A 1 88 ? 5.181 -3.394 20.822 1.00 49.06 88 PRO A C 1
ATOM 669 O O . PRO A 1 88 ? 5.146 -2.470 21.635 1.00 49.06 88 PRO A O 1
ATOM 672 N N . PRO A 1 89 ? 6.192 -4.291 20.842 1.00 44.03 89 PRO A N 1
ATOM 673 C CA . PRO A 1 89 ? 6.658 -5.143 19.749 1.00 44.03 89 PRO A CA 1
ATOM 674 C C . PRO A 1 89 ? 6.037 -6.550 19.741 1.00 44.03 89 PRO A C 1
ATOM 676 O O . PRO A 1 89 ? 5.906 -7.214 20.761 1.00 44.03 89 PRO A O 1
ATOM 679 N N . TRP A 1 90 ? 5.696 -6.995 18.533 1.00 52.59 90 TRP A N 1
ATOM 680 C CA . TRP A 1 90 ? 4.966 -8.223 18.211 1.00 52.59 90 TRP A CA 1
ATOM 681 C C . TRP A 1 90 ? 5.552 -9.494 18.858 1.00 52.59 90 TRP A C 1
ATOM 683 O O . TRP A 1 90 ? 6.752 -9.740 18.695 1.00 52.59 90 TRP A O 1
ATOM 693 N N . PRO A 1 91 ? 4.731 -10.365 19.475 1.00 45.78 91 PRO A N 1
ATOM 694 C CA . PRO A 1 91 ? 5.128 -11.749 19.702 1.00 45.78 91 PRO A CA 1
ATOM 695 C C . PRO A 1 91 ? 5.323 -12.470 18.350 1.00 45.78 91 PRO A C 1
ATOM 697 O O . PRO A 1 91 ? 4.686 -12.105 17.355 1.00 45.78 91 PRO A O 1
ATOM 700 N N . PRO A 1 92 ? 6.212 -13.478 18.263 1.00 43.22 92 PRO A N 1
ATOM 701 C CA . PRO A 1 92 ? 6.349 -14.287 17.057 1.00 43.22 92 PRO A CA 1
ATOM 702 C C . PRO A 1 92 ? 5.005 -14.954 16.755 1.00 43.22 92 PRO A C 1
ATOM 704 O O . PRO A 1 92 ? 4.500 -15.732 17.561 1.00 43.22 92 PRO A O 1
ATOM 707 N N . PHE A 1 93 ? 4.415 -14.623 15.604 1.00 48.97 93 PHE A N 1
ATOM 708 C CA . PHE A 1 93 ? 3.178 -15.248 15.147 1.00 48.97 93 PHE A CA 1
ATOM 709 C C . PHE A 1 93 ? 3.358 -16.773 15.143 1.00 48.97 93 PHE A C 1
ATOM 711 O O . PHE A 1 93 ? 4.337 -17.249 14.551 1.00 48.97 93 PHE A O 1
ATOM 718 N N . PRO A 1 94 ? 2.453 -17.548 15.770 1.00 39.09 94 PRO A N 1
ATOM 719 C CA . PRO A 1 94 ? 2.469 -18.989 15.598 1.00 39.09 94 PRO A CA 1
ATOM 720 C C . PRO A 1 94 ? 2.326 -19.285 14.098 1.00 39.09 94 PRO A C 1
ATOM 722 O O . PRO A 1 94 ? 1.567 -18.591 13.410 1.00 39.09 94 PRO A O 1
ATOM 725 N N . PRO A 1 95 ? 3.073 -20.260 13.550 1.00 40.25 95 PRO A N 1
ATOM 726 C CA . PRO A 1 95 ? 2.916 -20.640 12.159 1.00 40.25 95 PRO A CA 1
ATOM 727 C C . PRO A 1 95 ? 1.466 -21.075 11.962 1.00 40.25 95 PRO A C 1
ATOM 729 O O . PRO A 1 95 ? 1.036 -22.089 12.505 1.00 40.25 95 PRO A O 1
ATOM 732 N N . VAL A 1 96 ? 0.704 -20.284 11.209 1.00 43.56 96 VAL A N 1
ATOM 733 C CA . VAL A 1 96 ? -0.616 -20.692 10.732 1.00 43.56 96 VAL A CA 1
ATOM 734 C C . VAL A 1 96 ? -0.390 -21.989 9.950 1.00 43.56 96 VAL A C 1
ATOM 736 O O . VAL A 1 96 ? 0.423 -21.974 9.016 1.00 43.56 96 VAL A O 1
ATOM 739 N N . PRO A 1 97 ? -1.014 -23.118 10.327 1.00 33.59 97 PRO A N 1
ATOM 740 C CA . PRO A 1 97 ? -0.876 -24.347 9.570 1.00 33.59 97 PRO A CA 1
ATOM 741 C C . PRO A 1 97 ? -1.599 -24.146 8.239 1.00 33.59 97 PRO A C 1
ATOM 743 O O . PRO A 1 97 ? -2.815 -24.271 8.134 1.00 33.59 97 PRO A O 1
ATOM 746 N N . TRP A 1 98 ? -0.837 -23.781 7.212 1.00 43.00 98 TRP A N 1
ATOM 747 C CA . TRP A 1 98 ? -1.282 -23.920 5.834 1.00 43.00 98 TRP A CA 1
ATOM 748 C C . TRP A 1 98 ? -1.523 -25.411 5.577 1.00 43.00 98 TRP A C 1
ATOM 750 O O . TRP A 1 98 ? -0.711 -26.218 6.041 1.00 43.00 98 TRP A O 1
ATOM 760 N N . PRO A 1 99 ? -2.587 -25.808 4.855 1.00 38.09 99 PRO A N 1
ATOM 761 C CA . PRO A 1 99 ? -2.743 -27.191 4.433 1.00 38.09 99 PRO A CA 1
ATOM 762 C C . PRO A 1 99 ? -1.502 -27.596 3.633 1.00 38.09 99 PRO A C 1
ATOM 764 O O . PRO A 1 99 ? -1.262 -27.141 2.515 1.00 38.09 99 PRO A O 1
ATOM 767 N N . SER A 1 100 ? -0.673 -28.423 4.258 1.00 47.00 100 SER A N 1
ATOM 768 C CA . SER A 1 100 ? 0.481 -29.07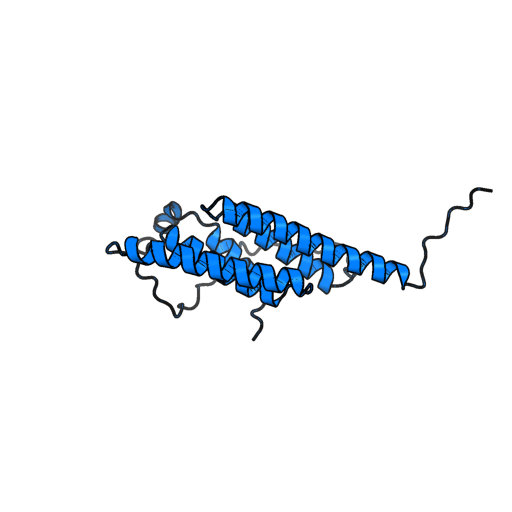8 3.671 1.00 47.00 100 SER A CA 1
ATOM 769 C C . SER A 1 100 ? -0.029 -30.038 2.604 1.00 47.00 100 SER A C 1
ATOM 771 O O . SER A 1 100 ? -0.444 -31.157 2.894 1.00 47.00 100 SER A O 1
ATOM 773 N N . GLY A 1 101 ? -0.036 -29.586 1.351 1.00 37.62 101 GLY A N 1
ATOM 774 C CA . GLY A 1 101 ? -0.560 -30.407 0.275 1.00 37.62 101 GLY A CA 1
ATOM 775 C C . GLY A 1 101 ? -0.275 -29.877 -1.123 1.00 37.62 101 GLY A C 1
ATOM 776 O O . GLY A 1 101 ? -1.110 -29.191 -1.690 1.00 37.62 101 GLY A O 1
ATOM 777 N N . HIS A 1 102 ? 0.862 -30.299 -1.683 1.00 35.94 102 HIS A N 1
ATOM 778 C CA . HIS A 1 102 ? 1.063 -30.528 -3.120 1.00 35.94 102 HIS A CA 1
ATOM 779 C C . HIS A 1 102 ? 0.937 -29.292 -4.030 1.00 35.94 102 HIS A C 1
ATOM 781 O O . HIS A 1 102 ? -0.081 -29.061 -4.677 1.00 35.94 102 HIS A O 1
ATOM 787 N N . GLY A 1 103 ? 2.037 -28.544 -4.170 1.00 34.91 103 GLY A N 1
ATOM 788 C CA . GLY A 1 103 ? 2.234 -27.742 -5.378 1.00 34.91 103 GLY A CA 1
ATOM 789 C C . GLY A 1 103 ? 2.325 -28.679 -6.592 1.00 34.91 103 GLY A C 1
ATOM 790 O O . GLY A 1 103 ? 3.012 -29.700 -6.494 1.00 34.91 103 GLY A O 1
ATOM 791 N N . PRO A 1 104 ? 1.659 -28.393 -7.725 1.00 42.38 104 PRO A N 1
ATOM 792 C CA . PRO A 1 104 ? 1.884 -29.156 -8.940 1.00 42.38 104 PRO A CA 1
ATOM 793 C C . PRO A 1 104 ? 3.346 -28.976 -9.355 1.00 42.38 104 PRO A C 1
ATOM 795 O O . PRO A 1 104 ? 3.773 -27.865 -9.671 1.00 42.38 104 PRO A O 1
ATOM 798 N N . SER A 1 105 ? 4.107 -30.069 -9.379 1.00 46.56 105 SER A N 1
ATOM 799 C CA . SER A 1 105 ? 5.335 -30.190 -10.162 1.00 46.56 105 SER A CA 1
ATOM 800 C C . SER A 1 105 ? 4.949 -30.191 -11.644 1.00 46.56 105 SER A C 1
ATOM 802 O O . SER A 1 105 ? 4.869 -31.239 -12.284 1.00 46.56 105 SER A O 1
ATOM 804 N N . GLY A 1 106 ? 4.578 -29.016 -12.152 1.00 42.62 106 GLY A N 1
ATOM 805 C CA . GLY A 1 106 ? 4.388 -28.782 -13.576 1.00 42.62 106 GLY A CA 1
ATOM 806 C C . GLY A 1 106 ? 5.741 -28.746 -14.292 1.00 42.62 106 GLY A C 1
ATOM 807 O O . GLY A 1 106 ? 6.751 -28.445 -13.654 1.00 42.62 106 GLY A O 1
ATOM 808 N N . PRO A 1 107 ? 5.786 -29.063 -15.596 1.00 44.75 107 PRO A N 1
ATOM 809 C CA . PRO A 1 107 ? 7.013 -28.969 -16.370 1.00 44.75 107 PRO A CA 1
ATOM 810 C C . PRO A 1 107 ? 7.501 -27.520 -16.351 1.00 44.75 107 PRO A C 1
ATOM 812 O O . PRO A 1 107 ? 6.744 -26.589 -16.621 1.00 44.75 107 PRO A O 1
ATOM 815 N N . GLU A 1 108 ? 8.764 -27.360 -15.992 1.00 42.41 108 GLU A N 1
ATOM 816 C CA . GLU A 1 108 ? 9.491 -26.104 -15.928 1.00 42.41 108 GLU A CA 1
ATOM 817 C C . GLU A 1 108 ? 9.634 -25.501 -17.333 1.00 42.41 108 GLU A C 1
ATOM 819 O O . GLU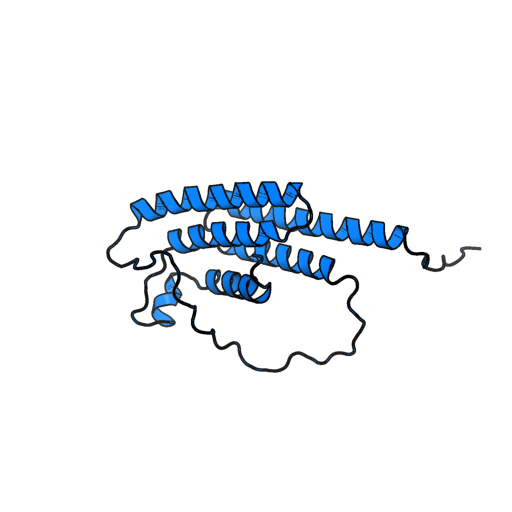 A 1 108 ? 10.187 -26.127 -18.239 1.00 42.41 108 GLU A O 1
ATOM 824 N N . PRO A 1 109 ? 9.171 -24.261 -17.526 1.00 46.22 109 PRO A N 1
ATOM 825 C CA . PRO A 1 109 ? 9.988 -23.285 -18.210 1.00 46.22 109 PRO A CA 1
ATOM 826 C C . PRO A 1 109 ? 10.506 -22.317 -17.151 1.00 46.22 109 PRO A C 1
ATOM 828 O O . PRO A 1 109 ? 9.718 -21.717 -16.418 1.00 46.22 109 PRO A O 1
ATOM 831 N N . ASP A 1 110 ? 11.829 -22.176 -17.080 1.00 45.50 110 ASP A N 1
ATOM 832 C CA . ASP A 1 110 ? 12.521 -21.187 -16.253 1.00 45.50 110 ASP A CA 1
ATOM 833 C C . ASP A 1 110 ? 11.782 -19.831 -16.334 1.00 45.50 110 ASP A C 1
ATOM 835 O O . ASP A 1 110 ? 11.693 -19.239 -17.422 1.00 45.50 110 ASP A O 1
ATOM 839 N N . PRO A 1 111 ? 11.172 -19.336 -15.240 1.00 49.31 111 PRO A N 1
ATOM 840 C CA . PRO A 1 111 ? 10.328 -18.159 -15.313 1.00 49.31 111 PRO A CA 1
ATOM 841 C C . PRO A 1 111 ? 11.204 -16.925 -15.534 1.00 49.31 111 PRO A C 1
ATOM 843 O O . PRO A 1 111 ? 11.881 -16.421 -14.637 1.00 49.31 111 PRO A O 1
ATOM 846 N N . TRP A 1 112 ? 11.182 -16.445 -16.775 1.00 46.38 112 TRP A N 1
ATOM 847 C CA . TRP A 1 112 ? 11.477 -15.086 -17.212 1.00 46.38 112 TRP A CA 1
ATOM 848 C C . TRP A 1 112 ? 11.441 -14.078 -16.051 1.00 46.38 112 TRP A C 1
ATOM 850 O O . TRP A 1 112 ? 10.399 -13.744 -15.495 1.00 46.38 112 TRP A O 1
ATOM 860 N N . LYS A 1 113 ? 12.643 -13.605 -15.700 1.00 55.62 113 LYS A N 1
ATOM 861 C CA . LYS A 1 113 ? 12.952 -12.512 -14.768 1.00 55.62 113 LYS A CA 1
ATOM 862 C C . LYS A 1 113 ? 12.147 -12.574 -13.465 1.00 55.62 113 LYS A C 1
ATOM 864 O O . LYS A 1 113 ? 11.189 -11.828 -13.281 1.00 55.62 113 LYS A O 1
ATOM 869 N N . ILE A 1 114 ? 12.653 -13.346 -12.498 1.00 59.75 114 ILE A N 1
ATOM 870 C CA . ILE A 1 114 ? 12.237 -13.410 -11.075 1.00 59.75 114 ILE A CA 1
ATOM 871 C C . ILE A 1 114 ? 11.793 -12.040 -10.514 1.00 59.75 114 ILE A C 1
ATOM 873 O O . ILE A 1 114 ? 10.821 -11.927 -9.771 1.00 59.75 114 ILE A O 1
ATOM 877 N N . GLY A 1 115 ? 12.474 -10.966 -10.920 1.00 71.00 115 GLY A N 1
ATOM 878 C CA . GLY A 1 115 ? 12.172 -9.611 -10.484 1.00 71.00 115 GLY A CA 1
ATOM 879 C C . GLY A 1 115 ? 10.925 -8.941 -11.080 1.00 71.00 115 GLY A C 1
ATOM 880 O O . GLY A 1 115 ? 10.611 -7.857 -10.605 1.00 71.00 115 GLY A O 1
ATOM 881 N N . VAL A 1 116 ? 10.267 -9.488 -12.107 1.00 79.62 116 VAL A N 1
ATOM 882 C CA . VAL A 1 116 ? 8.973 -9.014 -12.646 1.00 79.62 116 VAL A CA 1
ATOM 883 C C . VAL A 1 116 ? 7.828 -9.753 -11.966 1.00 79.62 116 VAL A C 1
ATOM 885 O O . VAL A 1 116 ? 6.892 -9.109 -11.495 1.00 79.62 116 VAL A O 1
ATOM 888 N N . ALA A 1 117 ? 7.950 -11.076 -11.826 1.00 81.81 117 ALA A N 1
ATOM 889 C CA . ALA A 1 117 ? 7.020 -11.886 -11.044 1.00 81.81 117 ALA A CA 1
ATOM 890 C C . ALA A 1 117 ? 6.886 -11.354 -9.606 1.00 81.81 117 ALA A C 1
ATOM 892 O O . ALA A 1 117 ? 5.775 -11.218 -9.099 1.00 81.81 117 ALA A O 1
ATOM 893 N N . GLU A 1 118 ? 8.000 -10.939 -8.988 1.00 86.19 118 GLU A N 1
ATOM 894 C CA . GLU A 1 118 ? 7.981 -10.251 -7.691 1.00 86.19 118 GLU A CA 1
ATOM 895 C C . GLU A 1 118 ? 7.120 -8.976 -7.712 1.00 86.19 118 GLU A C 1
ATOM 897 O O . GLU A 1 118 ? 6.320 -8.775 -6.806 1.00 86.19 118 GLU A O 1
ATOM 902 N N . GLN A 1 119 ? 7.235 -8.117 -8.730 1.00 88.81 119 GLN A N 1
ATOM 903 C CA . GLN A 1 119 ? 6.447 -6.876 -8.784 1.00 88.81 119 GLN A CA 1
ATOM 904 C C . GLN A 1 119 ? 4.953 -7.153 -8.992 1.00 88.81 119 GLN A C 1
ATOM 906 O O . GLN A 1 119 ? 4.123 -6.473 -8.395 1.00 88.81 119 GLN A O 1
ATOM 911 N N . ILE A 1 120 ? 4.606 -8.173 -9.783 1.00 88.81 120 ILE A N 1
ATOM 912 C CA . ILE A 1 120 ? 3.213 -8.605 -9.963 1.00 88.81 120 ILE A CA 1
ATOM 913 C C . ILE A 1 120 ? 2.643 -9.125 -8.637 1.00 88.81 120 ILE A C 1
ATOM 915 O O . ILE A 1 120 ? 1.547 -8.726 -8.251 1.00 88.81 120 ILE A O 1
ATOM 919 N N . ALA A 1 121 ? 3.403 -9.934 -7.893 1.00 88.38 121 ALA A N 1
ATOM 920 C CA . ALA A 1 121 ? 2.988 -10.414 -6.576 1.00 88.38 121 ALA A CA 1
ATOM 921 C C . ALA A 1 121 ? 2.791 -9.262 -5.572 1.00 88.38 121 ALA A C 1
ATOM 923 O O . ALA A 1 121 ? 1.819 -9.253 -4.821 1.00 88.38 121 ALA A O 1
ATOM 924 N N . LEU A 1 122 ? 3.673 -8.255 -5.572 1.00 90.44 122 LEU A N 1
ATOM 925 C CA . LEU A 1 122 ? 3.505 -7.063 -4.731 1.00 90.44 122 LEU A CA 1
ATOM 926 C C . LEU A 1 122 ? 2.254 -6.258 -5.117 1.00 90.44 122 LEU A C 1
ATOM 928 O O . LEU A 1 122 ? 1.562 -5.752 -4.235 1.00 90.44 122 LEU A O 1
ATOM 932 N N . ALA A 1 123 ? 1.940 -6.151 -6.410 1.00 92.56 123 ALA A N 1
ATOM 933 C CA . ALA A 1 123 ? 0.724 -5.488 -6.873 1.00 92.56 123 ALA A CA 1
ATOM 934 C C . ALA A 1 123 ? -0.549 -6.231 -6.432 1.00 92.56 123 ALA A C 1
ATOM 936 O O . ALA A 1 123 ? -1.491 -5.595 -5.962 1.00 92.56 123 ALA A O 1
ATOM 937 N N . ASP A 1 124 ? -0.561 -7.563 -6.512 1.00 91.62 124 ASP A N 1
ATOM 938 C CA . ASP A 1 124 ? -1.671 -8.384 -6.013 1.00 91.62 124 ASP A CA 1
ATOM 939 C C . ASP A 1 124 ? -1.867 -8.231 -4.494 1.00 91.62 124 ASP A C 1
ATOM 941 O O . ASP A 1 124 ? -2.989 -8.057 -4.012 1.00 91.62 124 ASP A O 1
ATOM 945 N N . MET A 1 125 ? -0.771 -8.171 -3.731 1.00 91.62 125 MET A N 1
ATOM 946 C CA . MET A 1 125 ? -0.832 -7.871 -2.298 1.00 91.62 125 MET A CA 1
ATOM 947 C C . MET A 1 125 ? -1.466 -6.500 -2.031 1.00 91.62 125 MET A C 1
ATOM 949 O O . MET A 1 125 ? -2.314 -6.392 -1.149 1.00 91.62 125 MET A O 1
ATOM 953 N N . LEU A 1 126 ? -1.120 -5.460 -2.799 1.00 93.75 126 LEU A N 1
ATOM 954 C CA . LEU A 1 126 ? -1.755 -4.139 -2.674 1.00 93.75 126 LEU A CA 1
ATOM 955 C C . LEU A 1 126 ? -3.256 -4.187 -2.994 1.00 93.75 126 LEU A C 1
ATOM 957 O O . LEU A 1 126 ? -4.044 -3.550 -2.296 1.00 93.75 126 LEU A O 1
ATOM 961 N N . MET A 1 127 ? -3.661 -4.968 -3.998 1.00 92.25 127 MET A N 1
ATOM 962 C CA . MET A 1 127 ? -5.072 -5.183 -4.336 1.00 92.25 127 MET A CA 1
ATOM 963 C C . MET A 1 127 ? -5.821 -5.894 -3.201 1.00 92.25 127 MET A C 1
ATOM 965 O O . MET A 1 127 ? -6.921 -5.488 -2.824 1.00 92.25 127 MET A O 1
ATOM 969 N N . SER A 1 128 ? -5.197 -6.911 -2.605 1.00 91.00 128 SER A N 1
ATOM 970 C CA . SER A 1 128 ? -5.725 -7.605 -1.430 1.00 91.00 128 SER A CA 1
ATOM 971 C C . SER A 1 128 ? -5.887 -6.650 -0.244 1.0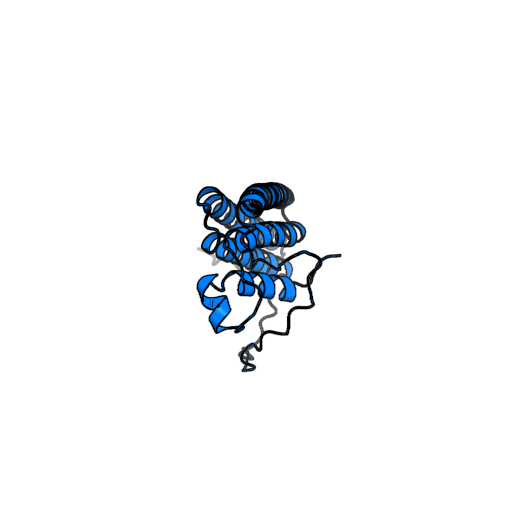0 91.00 128 SER A C 1
ATOM 973 O O . SER A 1 128 ? -6.954 -6.614 0.366 1.00 91.00 128 SER A O 1
ATOM 975 N N . LEU A 1 129 ? -4.888 -5.807 0.040 1.00 91.38 129 LEU A N 1
ATOM 976 C CA . LEU A 1 129 ? -4.976 -4.793 1.098 1.00 91.38 129 LEU A CA 1
ATOM 977 C C . LEU A 1 129 ? -6.066 -3.745 0.818 1.00 91.38 129 LEU A C 1
ATOM 979 O O . LEU A 1 129 ? -6.765 -3.309 1.731 1.00 91.38 129 LEU A O 1
ATOM 983 N N . ALA A 1 130 ? -6.279 -3.387 -0.450 1.00 92.00 130 ALA A N 1
ATOM 984 C CA . ALA A 1 130 ? -7.357 -2.487 -0.844 1.00 92.00 130 ALA A CA 1
ATOM 985 C C . ALA A 1 130 ? -8.758 -3.061 -0.577 1.00 92.00 130 ALA A C 1
ATOM 987 O O . ALA A 1 130 ? -9.711 -2.287 -0.484 1.00 92.00 130 ALA A O 1
ATOM 988 N N . SER A 1 131 ? -8.900 -4.387 -0.486 1.00 88.69 131 SER A N 1
ATOM 989 C CA . SER A 1 131 ? -10.181 -5.042 -0.194 1.00 88.69 131 SER A CA 1
ATOM 990 C C . SER A 1 131 ? -10.521 -5.098 1.297 1.00 88.69 131 SER A C 1
ATOM 992 O O . SER A 1 131 ? -11.696 -5.184 1.633 1.00 88.69 131 SER A O 1
ATOM 994 N N . VAL A 1 132 ? -9.516 -5.022 2.177 1.00 84.38 132 VAL A N 1
ATOM 995 C CA . VAL A 1 132 ? -9.692 -5.138 3.640 1.00 84.38 132 VAL A CA 1
ATOM 996 C C . VAL A 1 132 ? -9.680 -3.790 4.360 1.00 84.38 132 VAL A C 1
ATOM 998 O O . VAL A 1 132 ? -10.071 -3.699 5.521 1.00 84.38 132 VAL A O 1
ATOM 1001 N N . THR A 1 133 ? -9.236 -2.723 3.692 1.00 86.75 133 THR A N 1
ATOM 1002 C CA . THR A 1 133 ? -9.302 -1.372 4.258 1.00 86.75 133 THR A CA 1
ATOM 1003 C C . THR A 1 133 ? -10.737 -0.843 4.223 1.00 86.75 133 THR A C 1
ATOM 1005 O O . THR A 1 133 ? -11.399 -0.883 3.185 1.00 86.75 133 THR A O 1
ATOM 1008 N N . SER A 1 134 ? -11.216 -0.312 5.350 1.00 86.81 134 SER A N 1
ATOM 1009 C CA . SER A 1 134 ? -12.544 0.313 5.441 1.00 86.81 134 SER A CA 1
ATOM 1010 C C . SER A 1 134 ? -12.574 1.725 4.851 1.00 86.81 134 SER A C 1
ATOM 1012 O O . SER A 1 134 ? -13.630 2.220 4.458 1.00 86.81 134 SER A O 1
ATOM 1014 N N . ASN A 1 135 ? -11.421 2.384 4.737 1.00 90.69 135 ASN A N 1
ATOM 1015 C CA . ASN A 1 135 ? -11.327 3.702 4.129 1.00 90.69 135 ASN A CA 1
ATOM 1016 C C . ASN A 1 135 ? -11.346 3.633 2.588 1.00 90.69 135 ASN A C 1
ATOM 1018 O O . ASN A 1 135 ? -10.383 3.215 1.940 1.00 90.69 135 ASN A O 1
ATOM 1022 N N . VAL A 1 136 ? -12.428 4.134 1.984 1.00 92.00 136 VAL A N 1
ATOM 1023 C CA . VAL A 1 136 ? -12.638 4.135 0.523 1.00 92.00 136 VAL A CA 1
ATOM 1024 C C . VAL A 1 136 ? -11.543 4.900 -0.234 1.00 92.00 136 VAL A C 1
ATOM 1026 O O . VAL A 1 136 ? -11.133 4.479 -1.319 1.00 92.00 136 VAL A O 1
ATOM 1029 N N . ALA A 1 137 ? -11.031 6.000 0.326 1.00 92.62 137 ALA A N 1
ATOM 1030 C CA . ALA A 1 137 ? -9.979 6.789 -0.311 1.00 92.62 137 ALA A CA 1
ATOM 1031 C C . ALA A 1 137 ? -8.641 6.036 -0.331 1.00 92.62 137 ALA A C 1
ATOM 1033 O O . ALA A 1 137 ? -7.946 6.055 -1.349 1.00 92.62 137 ALA A O 1
ATOM 1034 N N . PHE A 1 138 ? -8.296 5.333 0.753 1.00 93.38 138 PHE A N 1
ATOM 1035 C CA . PHE A 1 138 ? -7.106 4.480 0.788 1.00 93.38 138 PHE A CA 1
ATOM 1036 C C . PHE A 1 138 ? -7.265 3.248 -0.106 1.00 93.38 138 PHE A C 1
ATOM 1038 O O . PHE A 1 138 ? -6.346 2.941 -0.863 1.00 93.38 138 PHE A O 1
ATOM 1045 N N . SER A 1 139 ? -8.440 2.606 -0.123 1.00 94.62 139 SER A N 1
ATOM 1046 C CA . SER A 1 139 ? -8.740 1.502 -1.051 1.00 94.62 139 SER A CA 1
ATOM 1047 C C . SER A 1 139 ? -8.501 1.914 -2.505 1.00 94.62 139 SER A C 1
ATOM 1049 O O . SER A 1 139 ? -7.808 1.221 -3.252 1.00 94.62 139 SER A O 1
ATOM 1051 N N . LYS A 1 140 ? -9.017 3.082 -2.905 1.00 96.69 140 LYS A N 1
ATOM 1052 C CA . LYS A 1 140 ? -8.825 3.618 -4.256 1.00 96.69 140 LYS A CA 1
ATOM 1053 C C . LYS A 1 140 ? -7.345 3.844 -4.575 1.00 96.69 140 LYS A C 1
ATOM 1055 O O . LYS A 1 140 ? -6.876 3.376 -5.609 1.00 96.69 140 LYS A O 1
ATOM 1060 N N . GLN A 1 141 ? -6.604 4.501 -3.683 1.00 95.31 141 GLN A N 1
ATOM 1061 C CA . GLN A 1 141 ? -5.179 4.771 -3.896 1.00 95.31 141 GLN A CA 1
ATOM 1062 C C . GLN A 1 141 ? -4.337 3.489 -3.960 1.00 95.31 141 GLN A C 1
ATOM 1064 O O . GLN A 1 141 ? -3.444 3.387 -4.798 1.00 95.31 141 GLN A O 1
ATOM 1069 N N . LEU A 1 142 ? -4.640 2.481 -3.135 1.00 95.88 142 LEU A N 1
ATOM 1070 C CA . LEU A 1 142 ? -3.969 1.178 -3.188 1.00 95.88 142 LEU A CA 1
ATOM 1071 C C . LEU A 1 142 ? -4.212 0.468 -4.524 1.00 95.88 142 LEU A C 1
ATOM 1073 O O . LEU A 1 142 ? -3.266 -0.050 -5.119 1.00 95.88 142 LEU A O 1
ATOM 1077 N N . LYS A 1 143 ? -5.448 0.504 -5.041 1.00 96.62 143 LYS A N 1
ATOM 1078 C CA . LYS A 1 143 ? -5.776 -0.024 -6.375 1.00 96.62 143 LYS A CA 1
ATOM 1079 C C . LYS A 1 143 ? -4.993 0.707 -7.460 1.00 96.62 143 LYS A C 1
ATOM 1081 O O . LYS A 1 143 ? -4.330 0.066 -8.269 1.00 96.62 143 LYS A O 1
ATOM 1086 N N . GLU A 1 144 ? -5.003 2.036 -7.455 1.00 96.69 144 GLU A N 1
ATOM 1087 C CA . GLU A 1 144 ? -4.263 2.847 -8.430 1.00 96.69 144 GLU A CA 1
ATOM 1088 C C . GLU A 1 144 ? -2.756 2.551 -8.410 1.00 96.69 144 GLU A C 1
ATOM 1090 O O . GLU A 1 144 ? -2.145 2.350 -9.463 1.00 96.69 144 GLU A O 1
ATOM 1095 N N . LEU A 1 145 ? -2.156 2.459 -7.221 1.00 95.50 145 LEU A N 1
ATOM 1096 C CA . LEU A 1 145 ? -0.734 2.152 -7.072 1.00 95.50 145 LEU A CA 1
ATOM 1097 C C . LEU A 1 145 ? -0.410 0.707 -7.465 1.00 95.50 145 LEU A C 1
ATOM 1099 O O . LEU A 1 145 ? 0.642 0.481 -8.056 1.00 95.50 145 LEU A O 1
ATOM 1103 N N . SER A 1 146 ? -1.314 -0.254 -7.243 1.00 94.19 146 SER A N 1
ATOM 1104 C CA . SER A 1 146 ? -1.137 -1.629 -7.733 1.00 94.19 146 SER A CA 1
ATOM 1105 C C . SER A 1 146 ? -1.018 -1.676 -9.263 1.00 94.19 146 SER A C 1
ATOM 1107 O O . SER A 1 146 ? -0.087 -2.284 -9.796 1.00 94.19 146 SER A O 1
ATOM 1109 N N . PHE A 1 147 ? -1.870 -0.935 -9.983 1.00 95.50 147 PHE A N 1
ATOM 1110 C CA . PHE A 1 147 ? -1.779 -0.820 -11.439 1.00 95.50 147 PHE A CA 1
ATOM 1111 C C . PHE A 1 147 ? -0.493 -0.115 -11.878 1.00 95.50 147 PHE A C 1
ATOM 1113 O O . PHE A 1 147 ? 0.103 -0.495 -12.887 1.00 95.50 147 PHE A O 1
ATOM 1120 N N . ALA A 1 148 ? -0.031 0.884 -11.120 1.00 93.75 148 ALA A N 1
ATOM 1121 C CA . ALA A 1 148 ? 1.234 1.557 -11.397 1.00 93.75 148 ALA A CA 1
ATOM 1122 C C . ALA A 1 148 ? 2.440 0.607 -11.263 1.00 93.75 148 ALA A C 1
ATOM 1124 O O . ALA A 1 148 ? 3.310 0.624 -12.134 1.00 93.75 148 ALA A O 1
ATOM 1125 N N . VAL A 1 149 ? 2.461 -0.265 -10.245 1.00 92.62 149 VAL A N 1
ATOM 1126 C CA . VAL A 1 149 ? 3.500 -1.301 -10.083 1.00 92.62 149 VAL A CA 1
ATOM 1127 C C . VAL A 1 149 ? 3.510 -2.253 -11.283 1.00 92.62 149 VAL A C 1
ATOM 1129 O O . VAL A 1 149 ? 4.567 -2.474 -11.877 1.00 92.62 149 VAL A O 1
ATOM 1132 N N . VAL A 1 150 ? 2.344 -2.770 -11.693 1.00 92.56 150 VAL A N 1
ATOM 1133 C CA . VAL A 1 150 ? 2.235 -3.665 -12.864 1.00 92.56 150 VAL A CA 1
ATOM 1134 C C . VAL A 1 150 ? 2.709 -2.964 -14.136 1.00 92.56 150 VAL A C 1
ATOM 1136 O O . VAL A 1 150 ? 3.482 -3.529 -14.909 1.00 92.56 150 VAL A O 1
ATOM 1139 N N . LYS A 1 151 ? 2.305 -1.706 -14.340 1.00 91.38 151 LYS A N 1
ATOM 1140 C CA . LYS A 1 151 ? 2.721 -0.905 -15.495 1.00 91.38 151 LYS A CA 1
ATOM 1141 C C . LYS A 1 151 ? 4.238 -0.710 -15.529 1.00 91.38 151 LYS A C 1
ATOM 1143 O O . LYS A 1 151 ? 4.843 -0.893 -16.585 1.00 91.38 151 LYS A O 1
ATOM 1148 N N . GLY A 1 152 ? 4.861 -0.387 -14.396 1.00 87.44 152 GLY A N 1
ATOM 1149 C CA . GLY A 1 152 ? 6.319 -0.277 -14.288 1.00 87.44 152 GLY A CA 1
ATOM 1150 C C . GLY A 1 152 ? 7.020 -1.595 -14.627 1.00 87.44 152 GLY A C 1
ATOM 1151 O O . GLY A 1 152 ? 7.933 -1.623 -15.449 1.00 87.44 152 GLY A O 1
ATOM 1152 N N . ALA A 1 153 ? 6.527 -2.708 -14.082 1.00 86.69 153 ALA A N 1
ATOM 1153 C CA . ALA A 1 153 ? 7.065 -4.036 -14.363 1.00 86.69 153 ALA A CA 1
ATOM 1154 C C . ALA A 1 153 ? 6.936 -4.430 -15.849 1.00 86.69 153 ALA A C 1
ATOM 1156 O O . ALA A 1 153 ? 7.883 -4.960 -16.427 1.00 86.69 153 ALA A O 1
ATOM 1157 N N . SER A 1 154 ? 5.804 -4.116 -16.491 1.00 85.38 154 SER A N 1
ATOM 1158 C CA . SER A 1 154 ? 5.596 -4.386 -17.921 1.00 85.38 154 SER A CA 1
ATOM 1159 C C . SER A 1 154 ? 6.521 -3.578 -18.831 1.00 85.38 154 SER A C 1
ATOM 1161 O O . SER A 1 154 ? 6.975 -4.099 -19.844 1.00 85.38 154 SER A O 1
ATOM 1163 N N . ARG A 1 155 ? 6.858 -2.332 -18.465 1.00 84.44 155 ARG A N 1
ATOM 1164 C CA . ARG A 1 155 ? 7.802 -1.513 -19.240 1.00 84.44 155 ARG A CA 1
ATOM 1165 C C . ARG A 1 155 ? 9.185 -2.144 -19.264 1.00 84.44 155 ARG A C 1
ATOM 1167 O O . ARG A 1 155 ? 9.777 -2.239 -20.330 1.00 84.44 155 ARG A O 1
ATOM 1174 N N . HIS A 1 156 ? 9.645 -2.657 -18.124 1.00 77.12 156 HIS A N 1
ATOM 1175 C CA . HIS A 1 156 ? 10.911 -3.382 -18.070 1.00 77.12 156 HIS A CA 1
ATOM 1176 C C . HIS A 1 156 ? 10.909 -4.624 -18.964 1.00 77.12 156 HIS A C 1
ATOM 1178 O O . HIS A 1 156 ? 11.888 -4.844 -19.664 1.00 77.12 156 HIS A O 1
ATOM 1184 N N . LEU A 1 157 ? 9.811 -5.392 -19.011 1.00 76.88 157 LEU A N 1
ATOM 1185 C CA . LEU A 1 157 ? 9.704 -6.525 -19.940 1.00 76.88 157 LEU A CA 1
ATOM 1186 C C . LEU A 1 157 ? 9.845 -6.096 -21.406 1.00 76.88 157 LEU A C 1
ATOM 1188 O O . LEU A 1 157 ? 10.533 -6.771 -22.165 1.00 76.88 157 LEU A O 1
ATOM 1192 N N . VAL A 1 158 ? 9.208 -4.989 -21.797 1.00 79.62 158 VAL A N 1
ATOM 1193 C CA . VAL A 1 158 ? 9.288 -4.463 -23.170 1.00 79.62 158 VAL A CA 1
ATOM 1194 C C . VAL A 1 158 ? 10.704 -3.985 -23.488 1.00 79.62 158 VAL A C 1
ATOM 1196 O O . VAL A 1 158 ? 11.271 -4.408 -24.488 1.00 79.62 158 VAL A O 1
ATOM 1199 N N . GLU A 1 159 ? 11.316 -3.186 -22.613 1.00 78.94 159 GLU A N 1
ATOM 1200 C CA . GLU A 1 159 ? 12.702 -2.722 -22.785 1.00 78.94 159 GLU A CA 1
ATOM 1201 C C . GLU A 1 159 ? 13.696 -3.888 -22.867 1.00 78.94 159 GLU A C 1
ATOM 1203 O O . GLU A 1 159 ? 14.676 -3.844 -23.609 1.00 78.94 159 GLU A O 1
ATOM 1208 N N . ASP A 1 160 ? 13.465 -4.934 -22.077 1.00 71.12 160 ASP A N 1
ATOM 1209 C CA . ASP A 1 160 ? 14.285 -6.137 -22.073 1.00 71.12 160 ASP A CA 1
ATOM 1210 C C . ASP A 1 160 ? 14.130 -6.948 -23.361 1.00 71.12 160 ASP A C 1
ATOM 1212 O O . ASP A 1 160 ? 15.110 -7.509 -23.854 1.00 71.12 160 ASP A O 1
ATOM 1216 N N . PHE A 1 161 ? 12.915 -7.000 -23.908 1.00 72.00 161 PHE A N 1
ATOM 1217 C CA . PHE A 1 161 ? 12.633 -7.623 -25.194 1.00 72.00 161 PHE A CA 1
ATOM 1218 C C . PHE A 1 161 ? 13.303 -6.859 -26.341 1.00 72.00 161 PHE A C 1
ATOM 1220 O O . PHE A 1 161 ? 13.996 -7.475 -27.147 1.00 72.00 161 PHE A O 1
ATOM 1227 N N . GLU A 1 162 ? 13.185 -5.530 -26.369 1.00 76.56 162 GLU A N 1
ATOM 1228 C CA . GLU A 1 162 ? 13.821 -4.667 -27.379 1.00 76.56 162 GLU A CA 1
ATOM 1229 C C . GLU A 1 162 ? 15.354 -4.762 -27.364 1.00 76.56 162 GLU A C 1
ATOM 1231 O O . GLU A 1 162 ? 16.001 -4.655 -28.403 1.00 76.56 162 GLU A O 1
ATOM 1236 N N . LYS A 1 163 ? 15.955 -4.993 -26.192 1.00 74.50 163 LYS A N 1
ATOM 1237 C CA . LYS A 1 163 ? 17.405 -5.210 -26.050 1.00 74.50 163 LYS A CA 1
ATOM 1238 C C . LYS A 1 163 ? 17.844 -6.630 -26.405 1.00 74.50 163 LYS A C 1
ATOM 1240 O O . LYS A 1 163 ? 19.045 -6.877 -26.528 1.00 74.50 163 LYS A O 1
ATOM 1245 N N . SER A 1 164 ? 16.916 -7.578 -26.513 1.00 67.12 164 SER A N 1
ATOM 1246 C CA . SER A 1 164 ? 17.252 -8.966 -26.808 1.00 67.12 164 SER A CA 1
ATOM 1247 C C . SER A 1 164 ? 17.588 -9.138 -28.291 1.00 67.12 164 SER A C 1
ATOM 1249 O O . SER A 1 164 ? 16.939 -8.585 -29.174 1.00 67.12 164 SER A O 1
ATOM 1251 N N . SER A 1 165 ? 18.612 -9.933 -28.597 1.00 60.12 165 SER A N 1
ATOM 1252 C CA . SER A 1 165 ? 18.992 -10.242 -29.983 1.00 60.12 165 SER A CA 1
ATOM 1253 C C . SER A 1 165 ? 18.000 -11.182 -30.685 1.00 60.12 165 SER A C 1
ATOM 1255 O O . SER A 1 165 ? 18.089 -11.380 -31.897 1.00 60.12 165 SER A O 1
ATOM 1257 N N . VAL A 1 166 ? 17.038 -11.748 -29.949 1.00 61.91 166 VAL A N 1
ATOM 1258 C CA . VAL A 1 166 ? 16.052 -12.712 -30.444 1.00 61.91 166 VAL A CA 1
ATOM 1259 C C . VAL A 1 166 ? 14.747 -11.984 -30.748 1.00 61.91 166 VAL A C 1
ATOM 1261 O O . VAL A 1 166 ? 13.878 -11.838 -29.896 1.00 61.91 166 VAL A O 1
ATOM 1264 N N . HIS A 1 167 ? 14.604 -11.547 -31.994 1.00 57.44 167 HIS A N 1
ATOM 1265 C CA . HIS A 1 167 ? 13.348 -10.997 -32.490 1.00 57.44 167 HIS A CA 1
ATOM 1266 C C . HIS A 1 167 ? 12.491 -12.140 -33.057 1.00 57.44 167 HIS A C 1
ATOM 1268 O O . HIS A 1 167 ? 13.037 -13.032 -33.720 1.00 57.44 167 HIS A O 1
ATOM 1274 N N . PRO A 1 168 ? 11.164 -12.154 -32.830 1.00 55.91 168 PRO A N 1
ATOM 1275 C CA . PRO A 1 168 ? 10.284 -13.106 -33.490 1.00 55.91 168 PRO A CA 1
ATOM 1276 C C . PRO A 1 168 ? 10.478 -12.958 -34.998 1.00 55.91 168 PRO A C 1
ATOM 1278 O O . PRO A 1 168 ? 10.437 -11.846 -35.525 1.00 55.91 168 PRO A O 1
ATOM 1281 N N . ARG A 1 169 ? 10.742 -14.075 -35.690 1.00 52.44 169 ARG A N 1
ATOM 1282 C CA . ARG A 1 169 ? 10.847 -14.081 -37.153 1.00 52.44 169 ARG A CA 1
ATOM 1283 C C . ARG A 1 169 ? 9.560 -13.475 -37.693 1.00 52.44 169 ARG A C 1
ATOM 1285 O O . ARG A 1 169 ? 8.497 -14.073 -37.537 1.00 52.44 169 ARG A O 1
ATOM 1292 N N . GLY A 1 170 ? 9.660 -12.290 -38.291 1.00 49.31 170 GLY A N 1
ATOM 1293 C CA . GLY 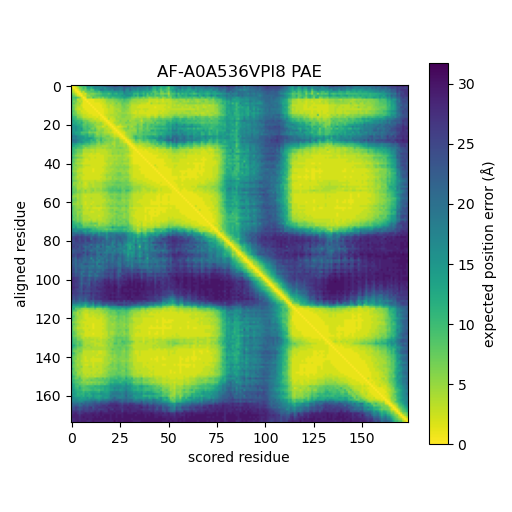A 1 170 ? 8.554 -11.714 -39.033 1.00 49.31 170 GLY A CA 1
ATOM 1294 C C . GLY A 1 170 ? 8.121 -12.751 -40.057 1.00 49.31 170 GLY A C 1
ATOM 1295 O O . GLY A 1 170 ? 8.930 -13.173 -40.885 1.00 49.31 170 GLY A O 1
ATOM 1296 N N . HIS A 1 171 ? 6.878 -13.219 -39.963 1.00 45.53 171 HIS A N 1
ATOM 1297 C CA . HIS A 1 171 ? 6.275 -13.924 -41.078 1.00 45.53 171 HIS A CA 1
ATOM 1298 C C . HIS A 1 171 ? 6.290 -12.941 -42.245 1.00 45.53 171 HIS A C 1
ATOM 1300 O O . HIS A 1 171 ? 5.564 -11.947 -42.236 1.00 45.53 171 HIS A O 1
ATOM 1306 N N . GLY A 1 172 ? 7.203 -13.184 -43.187 1.00 44.88 172 GLY A N 1
ATOM 1307 C CA . GLY A 1 172 ? 7.296 -12.439 -44.425 1.00 44.88 172 GLY A CA 1
ATOM 1308 C C . GLY A 1 172 ? 5.935 -12.467 -45.098 1.00 44.88 172 GLY A C 1
ATOM 1309 O O . GLY A 1 172 ? 5.437 -13.529 -45.463 1.00 44.88 172 GLY A O 1
ATOM 1310 N N . THR A 1 173 ? 5.328 -11.296 -45.217 1.00 47.34 173 THR A N 1
ATOM 1311 C CA . THR A 1 173 ? 4.330 -11.067 -46.250 1.00 47.34 173 THR A CA 1
ATOM 1312 C C . THR A 1 173 ? 5.134 -10.731 -47.500 1.00 47.34 173 THR A C 1
ATOM 1314 O O . THR A 1 173 ? 5.788 -9.692 -47.569 1.00 47.34 173 THR A O 1
ATOM 1317 N N . SER A 1 174 ? 5.226 -11.726 -48.388 1.00 41.12 174 SER A N 1
ATOM 1318 C CA . SER A 1 174 ? 5.673 -11.559 -49.775 1.00 41.12 174 SER A CA 1
ATOM 1319 C C . SER A 1 174 ? 4.748 -10.630 -50.545 1.00 41.12 174 SER A C 1
ATOM 1321 O O . SER A 1 174 ? 3.547 -10.580 -50.192 1.00 41.12 174 SER A O 1
#

Sequence (174 aa):
MKKPMFSLSAKVAFLKIPPEAWDAIIPHGPKISQAIVEYMTGGVVRDIAHRVKDGTVQDRLMGLGRDMVTSAARGLIQGWEDGDDICPPWPPFPPVPWPSGHGPSGPEPDPWKIGVAEQIALADMLMSLASVTSNVAFSKQLKELSFAVVKGASRHLVEDFEKSSVHPRGHGTS

Mean predicted aligned error: 12.74 Å